Protein AF-A0A497FN56-F1 (afdb_monomer_lite)

pLDDT: mean 86.48, std 16.04, range [40.03, 98.31]

Foldseek 3Di:
DDDDDDDDDDPVVVVVLVVVCVVVVHDSVVVVVVVVLLVCLVPVDPPPPPLVVVVVVLVVLLVQLCVLLVVCLVPVDPVSLVSNVVSQVCCCVPVNQHLVVLSVLSVVLSVDPDPVVNVVSSVVNVVSSVVSNVVSVVSSSVVSSVVVPDPPD

Secondary structure (DSSP, 8-state):
-PPP------HHHHHHHHHHHHHHT--HHHHHHHHHHHHHHHHS---TTSSHHHHHHHHHHHHHHHHHHHHHHHS--HHHHHHHHHHHHHHHHHT----HHHHHHHHHHHH---HHHHHHHHHHHHHHHHHHHHHHHHHHHHHHHHTTSS---

Structure (mmCIF, N/CA/C/O backbone):
data_AF-A0A497FN56-F1
#
_entry.id   AF-A0A497FN56-F1
#
loop_
_atom_site.group_PDB
_atom_site.id
_atom_site.type_symbol
_atom_site.label_atom_id
_atom_site.label_alt_id
_atom_site.label_comp_id
_atom_site.label_asym_id
_atom_site.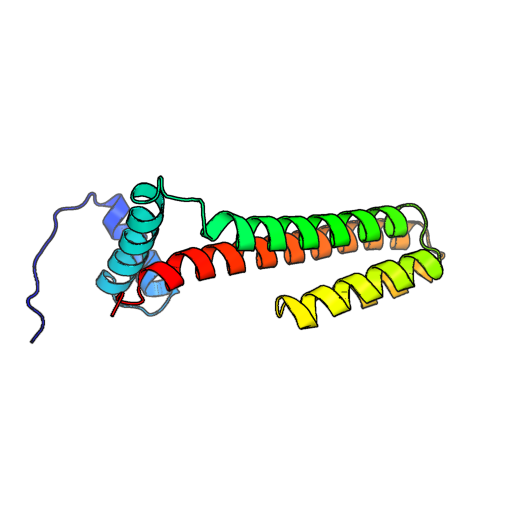label_entity_id
_atom_site.label_seq_id
_atom_site.pdbx_PDB_ins_code
_atom_site.Cartn_x
_atom_site.Cartn_y
_atom_site.Cartn_z
_atom_site.occupancy
_atom_site.B_iso_or_equiv
_atom_site.auth_seq_id
_atom_site.auth_comp_id
_atom_site.auth_asym_id
_atom_site.auth_atom_id
_atom_site.pdbx_PDB_model_num
ATOM 1 N N . MET A 1 1 ? -30.545 9.885 29.149 1.00 56.03 1 MET A N 1
ATOM 2 C CA . MET A 1 1 ? -29.450 10.858 29.370 1.00 56.03 1 MET A CA 1
ATOM 3 C C . MET A 1 1 ? -28.196 10.097 29.763 1.00 56.03 1 MET A C 1
ATOM 5 O O . MET A 1 1 ? -28.307 9.171 30.560 1.00 56.03 1 MET A O 1
ATOM 9 N N . ALA A 1 2 ? -27.038 10.440 29.197 1.00 73.44 2 ALA A N 1
ATOM 10 C CA . ALA A 1 2 ? -25.768 9.836 29.599 1.00 73.44 2 ALA A CA 1
ATOM 11 C C . ALA A 1 2 ? -25.419 10.254 31.039 1.00 73.44 2 ALA A C 1
ATOM 13 O O . ALA A 1 2 ? -25.576 11.421 31.400 1.00 73.44 2 ALA A O 1
ATOM 14 N N . ARG A 1 3 ? -24.981 9.298 31.868 1.00 88.44 3 ARG A N 1
ATOM 15 C CA . ARG A 1 3 ? -24.487 9.559 33.226 1.00 88.44 3 ARG A CA 1
ATOM 16 C C . ARG A 1 3 ? -22.976 9.759 33.158 1.00 88.44 3 ARG A C 1
ATOM 18 O O . ARG A 1 3 ? -22.264 8.860 32.727 1.00 88.44 3 ARG A O 1
ATOM 25 N N . TRP A 1 4 ? -22.511 10.934 33.566 1.00 88.06 4 TRP A N 1
ATOM 26 C CA . TRP A 1 4 ? -21.095 11.298 33.540 1.00 88.06 4 TRP A CA 1
ATOM 27 C C . TRP A 1 4 ? -20.427 10.973 34.875 1.00 88.06 4 TRP A C 1
ATOM 29 O O . TRP A 1 4 ? -21.050 11.081 35.929 1.00 88.06 4 TRP A O 1
ATOM 39 N N . THR A 1 5 ? -19.157 10.584 34.825 1.00 89.12 5 THR A N 1
ATOM 40 C CA . THR A 1 5 ? -18.333 10.282 36.001 1.00 89.12 5 THR A CA 1
ATOM 41 C C . THR A 1 5 ? -16.906 10.778 35.781 1.00 89.12 5 THR A C 1
ATOM 43 O O . THR A 1 5 ? -16.519 11.070 34.648 1.00 89.12 5 THR A O 1
ATOM 46 N N . THR A 1 6 ? -16.125 10.896 36.852 1.00 88.62 6 THR A N 1
ATOM 47 C CA . THR A 1 6 ? -14.720 11.307 36.792 1.00 88.62 6 THR A CA 1
ATOM 48 C C . THR A 1 6 ? -13.796 10.114 37.001 1.00 88.62 6 THR A C 1
ATOM 50 O O . THR A 1 6 ? -14.054 9.234 37.820 1.00 88.62 6 THR A O 1
ATOM 53 N N . ILE A 1 7 ? -12.690 10.098 36.259 1.00 88.00 7 ILE A N 1
ATOM 54 C CA . ILE A 1 7 ? -11.599 9.139 36.434 1.00 88.00 7 ILE A CA 1
ATOM 55 C C . ILE A 1 7 ? -10.340 9.891 36.856 1.00 88.00 7 ILE A C 1
ATOM 57 O O . ILE A 1 7 ? -10.071 10.993 36.371 1.00 88.00 7 ILE A O 1
ATOM 61 N N . LYS A 1 8 ? -9.563 9.310 37.772 1.00 93.44 8 LYS A N 1
ATOM 62 C CA . LYS A 1 8 ? -8.241 9.834 38.124 1.00 93.44 8 LYS A CA 1
ATOM 63 C C . LYS A 1 8 ? -7.213 9.213 37.191 1.00 93.44 8 LYS A C 1
ATOM 65 O O . LYS A 1 8 ? -7.091 7.994 37.138 1.00 93.44 8 LYS A O 1
ATOM 70 N N . VAL A 1 9 ? -6.485 10.060 36.475 1.00 92.88 9 VAL A N 1
ATOM 71 C CA . VAL A 1 9 ? -5.439 9.664 35.529 1.00 92.88 9 VAL A CA 1
ATOM 72 C C . VAL A 1 9 ? -4.173 10.486 35.776 1.00 92.88 9 VAL A C 1
ATOM 74 O O . VAL A 1 9 ? -4.289 11.616 36.265 1.00 92.88 9 VAL A O 1
ATOM 77 N N . PRO A 1 10 ? -2.981 9.958 35.444 1.00 96.88 10 PRO A N 1
ATOM 78 C CA . PRO A 1 10 ? -1.747 10.740 35.432 1.00 96.88 10 PRO A CA 1
ATOM 79 C C . PRO A 1 10 ? -1.863 11.983 34.538 1.00 96.88 10 PRO A C 1
ATOM 81 O O . PRO A 1 10 ? -2.631 11.997 33.568 1.00 96.88 10 PRO A O 1
ATOM 84 N N . VAL A 1 11 ? -1.102 13.030 34.866 1.00 95.38 11 VAL A N 1
ATOM 85 C CA . VAL A 1 11 ? -1.154 14.317 34.149 1.00 95.38 11 VAL A CA 1
ATOM 86 C C . VAL A 1 11 ? -0.725 14.134 32.695 1.00 95.38 11 VAL A C 1
ATOM 88 O O . VAL A 1 11 ? -1.370 14.657 31.792 1.00 95.38 11 VAL A O 1
ATOM 91 N N . GLU A 1 12 ? 0.277 13.294 32.469 1.00 95.56 12 GLU A N 1
ATOM 92 C CA . GLU A 1 12 ? 0.841 12.972 31.162 1.00 95.56 12 GLU A CA 1
ATOM 93 C C . GLU A 1 12 ? -0.219 12.337 30.249 1.00 95.56 12 GLU A C 1
ATOM 95 O O . GLU A 1 12 ? -0.371 12.709 29.085 1.00 95.56 12 GLU A O 1
ATOM 100 N N . LEU A 1 13 ? -1.022 11.414 30.797 1.00 92.88 13 LEU A N 1
ATOM 101 C CA . LEU A 1 13 ? -2.119 10.781 30.062 1.00 92.88 13 LEU A CA 1
ATOM 102 C C . LEU A 1 13 ? -3.212 11.801 29.722 1.00 92.88 13 LEU A C 1
ATOM 104 O O . LEU A 1 13 ? -3.721 11.81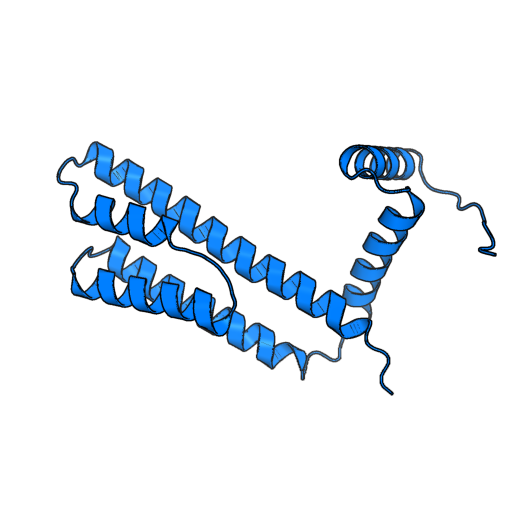4 28.601 1.00 92.88 13 LEU A O 1
ATOM 108 N N . ARG A 1 14 ? -3.558 12.685 30.663 1.00 94.69 14 ARG A N 1
ATOM 109 C CA . ARG A 1 14 ? -4.537 13.754 30.421 1.00 94.69 14 ARG A CA 1
ATOM 110 C C . ARG A 1 14 ? -4.085 14.685 29.294 1.00 94.69 14 ARG A C 1
ATOM 112 O O . ARG A 1 14 ? -4.903 15.045 28.448 1.00 94.69 14 ARG A O 1
ATOM 119 N N . GLU A 1 15 ? -2.817 15.084 29.281 1.00 96.19 15 GLU A N 1
ATOM 120 C CA . GLU A 1 15 ? -2.253 15.953 28.243 1.00 96.19 15 GLU A CA 1
ATOM 121 C C . GLU A 1 15 ? -2.241 15.273 26.874 1.00 96.19 15 GLU A C 1
ATOM 123 O O . GLU A 1 15 ? -2.664 15.876 25.887 1.00 96.19 15 GLU A O 1
ATOM 128 N N . MET A 1 16 ? -1.862 13.994 26.820 1.00 94.62 16 MET A N 1
ATOM 129 C CA . MET A 1 16 ? -1.907 13.202 25.591 1.00 94.62 16 MET A CA 1
ATOM 130 C C . MET A 1 16 ? -3.331 13.114 25.018 1.00 94.62 16 MET A C 1
ATOM 132 O O . MET A 1 16 ? -3.542 13.363 23.830 1.00 94.62 16 MET A O 1
ATOM 136 N N . VAL A 1 17 ? -4.328 12.814 25.858 1.00 95.44 17 VAL A N 1
ATOM 137 C CA . VAL A 1 17 ? -5.739 12.734 25.439 1.00 95.44 17 VAL A CA 1
ATOM 138 C C . VAL A 1 17 ? -6.252 14.096 24.974 1.00 95.44 17 VAL A C 1
ATOM 140 O O . VAL A 1 17 ? -6.969 14.177 23.975 1.00 95.44 17 VAL A O 1
ATOM 143 N N . LYS A 1 18 ? -5.866 15.178 25.660 1.00 95.38 18 LYS A N 1
ATOM 144 C CA . LYS A 1 18 ? -6.207 16.545 25.254 1.00 95.38 18 LYS A CA 1
ATOM 145 C C . LYS A 1 18 ? -5.635 16.872 23.873 1.00 95.38 18 LYS A C 1
ATOM 147 O O . LYS A 1 18 ? -6.385 17.330 23.017 1.00 95.38 18 LYS A O 1
ATOM 152 N N . HIS A 1 19 ? -4.360 16.571 23.638 1.00 96.06 19 HIS A N 1
ATOM 153 C CA . HIS A 1 19 ? -3.715 16.791 22.344 1.00 96.06 19 HIS A CA 1
ATOM 154 C C . HIS A 1 19 ? -4.425 16.037 21.207 1.00 96.06 19 HIS A C 1
ATOM 156 O O . HIS A 1 19 ? -4.698 16.606 20.150 1.00 96.06 19 HIS A O 1
ATOM 162 N N . LEU A 1 20 ? -4.774 14.764 21.427 1.00 94.38 20 LEU A N 1
ATOM 163 C CA . LEU A 1 20 ? -5.508 13.956 20.446 1.00 94.38 20 LEU A CA 1
ATOM 164 C C . LEU A 1 20 ? -6.918 14.499 20.182 1.00 94.38 20 LEU A C 1
ATOM 166 O O . LEU A 1 20 ? -7.344 14.571 19.032 1.00 94.38 20 LEU A O 1
ATOM 170 N N . SER A 1 21 ? -7.619 14.921 21.233 1.00 95.62 21 SER A N 1
ATOM 171 C CA . SER A 1 21 ? -8.943 15.540 21.140 1.00 95.62 21 SER A CA 1
ATOM 172 C C . SER A 1 21 ? -8.916 16.816 20.289 1.00 95.62 21 SER A C 1
ATOM 174 O O . SER A 1 21 ? -9.734 16.949 19.380 1.00 95.62 21 SER A O 1
ATOM 176 N N . GLU A 1 22 ? -7.938 17.701 20.510 1.00 94.88 22 GLU A N 1
ATOM 177 C CA . GLU A 1 22 ? -7.752 18.936 19.731 1.00 94.88 22 GLU A CA 1
ATOM 178 C C . GLU A 1 22 ? -7.416 18.642 18.266 1.00 94.88 22 GLU A C 1
ATOM 180 O O . GLU A 1 22 ? -8.009 19.225 17.360 1.00 94.88 22 GLU A O 1
ATOM 185 N N . LYS A 1 23 ? -6.507 17.693 18.023 1.00 94.44 23 LYS A N 1
ATOM 186 C CA . LYS A 1 23 ? -6.085 17.311 16.671 1.00 94.44 23 LYS A CA 1
ATOM 187 C C . LYS A 1 23 ? -7.208 16.667 15.854 1.00 94.44 23 LYS A C 1
ATOM 189 O O . LYS A 1 23 ? -7.265 16.864 14.644 1.00 94.44 23 LYS A O 1
ATOM 194 N N . MET A 1 24 ? -8.064 15.866 16.491 1.00 89.44 24 MET A N 1
ATOM 195 C CA . MET A 1 24 ? -9.120 15.101 15.814 1.00 89.44 24 MET A CA 1
ATOM 196 C C . MET A 1 24 ? -10.491 15.788 15.843 1.00 89.44 24 MET A C 1
ATOM 198 O O . MET A 1 24 ? -11.421 15.288 15.216 1.00 89.44 24 MET A O 1
ATOM 202 N N . GLY A 1 25 ? -10.642 16.895 16.579 1.00 92.75 25 GLY A N 1
ATOM 203 C CA . GLY A 1 25 ? -11.923 17.589 16.740 1.00 92.75 25 GLY A CA 1
ATOM 204 C C . GLY A 1 25 ? -12.991 16.757 17.462 1.00 92.75 25 GLY A C 1
ATOM 205 O O . GLY A 1 25 ? -14.183 17.006 17.292 1.00 92.75 25 GLY A O 1
ATOM 206 N N . LYS A 1 26 ? -12.584 15.750 18.247 1.00 93.25 26 LYS A N 1
ATOM 207 C CA . LYS A 1 26 ? -13.482 14.831 18.965 1.00 93.25 26 LYS A CA 1
ATOM 208 C C . LYS A 1 26 ? -13.431 15.086 20.472 1.00 93.25 26 LYS A C 1
ATOM 210 O O . LYS A 1 26 ? -12.356 15.393 20.988 1.00 93.25 26 LYS A O 1
ATOM 215 N N . PRO A 1 27 ? -14.533 14.898 21.217 1.00 93.19 27 PRO A N 1
ATOM 216 C CA . PRO A 1 27 ? -14.510 14.935 22.677 1.00 93.19 27 PRO A CA 1
ATOM 217 C C . PRO A 1 27 ? -13.550 13.895 23.278 1.00 93.19 27 PRO A C 1
ATOM 219 O O . PRO A 1 27 ? -13.450 12.771 22.789 1.00 93.19 27 PRO A O 1
ATOM 222 N N . GLN A 1 28 ? -12.898 14.236 24.393 1.00 93.06 28 GLN A N 1
ATOM 223 C CA . GLN A 1 28 ? -11.904 13.370 25.050 1.00 93.06 28 GLN A CA 1
ATOM 224 C C . GLN A 1 28 ? -12.441 11.982 25.428 1.00 93.06 28 GLN A C 1
ATOM 226 O O . GLN A 1 28 ? -11.723 10.994 25.297 1.00 93.06 28 GLN A O 1
ATOM 231 N N . TRP A 1 29 ? -13.701 11.888 25.871 1.00 91.56 29 TRP A N 1
ATOM 232 C CA . TRP A 1 29 ? -14.309 10.601 26.217 1.00 91.56 29 TRP A CA 1
ATOM 233 C C . TRP A 1 29 ? -14.391 9.672 25.003 1.00 91.56 29 TRP A C 1
ATOM 235 O O . TRP A 1 29 ? -14.149 8.483 25.148 1.00 91.56 29 TRP A O 1
ATOM 245 N N . GLN A 1 30 ? -14.656 10.213 23.809 1.00 91.19 30 GLN A N 1
ATOM 246 C CA . GLN A 1 30 ? -14.757 9.426 22.585 1.00 91.19 30 GLN A CA 1
ATOM 247 C C . GLN A 1 30 ? -13.384 8.884 22.173 1.00 91.19 30 GLN A C 1
ATOM 249 O O . GLN A 1 30 ? -13.277 7.716 21.817 1.00 91.19 30 GLN A O 1
ATOM 254 N N . ILE A 1 31 ? -12.326 9.695 22.303 1.00 93.56 31 ILE A N 1
ATOM 255 C CA . ILE A 1 31 ? -10.937 9.251 22.090 1.00 93.56 31 ILE A CA 1
ATOM 256 C C . ILE A 1 31 ? -10.583 8.098 23.038 1.00 93.56 31 ILE A C 1
ATOM 258 O O . ILE A 1 31 ? -10.012 7.097 22.614 1.00 93.56 31 ILE A O 1
ATOM 262 N N . LEU A 1 32 ? -10.933 8.232 24.321 1.00 92.19 32 LEU A N 1
ATOM 263 C CA . LEU A 1 32 ? -10.686 7.196 25.324 1.00 92.19 32 LEU A CA 1
ATOM 264 C C . LEU A 1 32 ? -11.478 5.921 25.036 1.00 92.19 32 LEU A C 1
ATOM 266 O O . LEU A 1 32 ? -10.918 4.836 25.139 1.00 92.19 32 LEU A O 1
ATOM 270 N N . THR A 1 33 ? -12.751 6.041 24.655 1.00 90.62 33 THR A N 1
ATOM 271 C CA . THR A 1 33 ? -13.575 4.895 24.264 1.00 90.62 33 THR A CA 1
ATOM 272 C C . THR A 1 33 ? -12.969 4.177 23.063 1.00 90.62 33 THR A C 1
ATOM 274 O O . THR A 1 33 ? -12.726 2.984 23.161 1.00 90.62 33 THR A O 1
ATOM 277 N N . GLU A 1 34 ? -12.633 4.890 21.982 1.00 86.06 34 GLU A N 1
ATOM 278 C CA . GLU A 1 34 ? -11.999 4.303 20.789 1.00 86.06 34 GLU A CA 1
ATOM 279 C C . GLU A 1 34 ? -10.687 3.574 21.144 1.00 86.06 34 GLU A C 1
ATOM 281 O O . GLU A 1 34 ? -10.455 2.449 20.701 1.00 86.06 34 GLU A O 1
ATOM 286 N N . ALA A 1 35 ? -9.851 4.175 21.998 1.00 88.25 35 ALA A N 1
ATOM 287 C CA . ALA A 1 35 ? -8.589 3.580 22.436 1.00 88.25 35 ALA A CA 1
ATOM 288 C C . ALA A 1 35 ? -8.778 2.329 23.313 1.00 88.25 35 ALA A C 1
ATOM 290 O O . ALA A 1 35 ? -8.050 1.348 23.152 1.00 88.25 35 ALA A O 1
ATOM 291 N N . ILE A 1 36 ? -9.742 2.351 24.239 1.00 88.12 36 ILE A N 1
ATOM 292 C CA . ILE A 1 36 ? -10.035 1.213 25.119 1.00 88.12 36 ILE A CA 1
ATOM 293 C C . ILE A 1 36 ? -10.666 0.077 24.319 1.00 88.12 36 ILE A C 1
ATOM 295 O O . ILE A 1 36 ? -10.210 -1.050 24.459 1.00 88.12 36 ILE A O 1
ATOM 299 N N . THR A 1 37 ? -11.632 0.358 23.440 1.00 81.00 37 THR A N 1
ATOM 300 C CA . THR A 1 37 ? -12.230 -0.646 22.546 1.00 81.00 37 THR A CA 1
ATOM 301 C C . THR A 1 37 ? -11.153 -1.346 21.721 1.00 81.00 37 THR A C 1
ATOM 303 O O . THR A 1 37 ? -11.115 -2.572 21.659 1.00 81.00 37 THR A O 1
ATOM 306 N N . PHE A 1 38 ? -10.214 -0.578 21.159 1.00 78.38 38 PHE A N 1
ATOM 307 C CA . PHE A 1 38 ? -9.076 -1.135 20.433 1.00 78.38 38 PHE A CA 1
ATOM 308 C C . PHE A 1 38 ? -8.207 -2.054 21.312 1.00 78.38 38 PHE A C 1
ATOM 310 O O . PHE A 1 38 ? -7.836 -3.153 20.899 1.00 78.38 38 PHE A O 1
ATOM 317 N N . TYR A 1 39 ? -7.887 -1.623 22.535 1.00 78.56 39 TYR A N 1
ATOM 318 C CA . TYR A 1 39 ? -7.073 -2.402 23.470 1.00 78.56 39 TYR A CA 1
ATOM 319 C C . TYR A 1 39 ? -7.784 -3.669 23.973 1.00 78.56 39 TYR A C 1
ATOM 321 O O . TYR A 1 39 ? -7.164 -4.727 24.085 1.00 78.56 39 TYR A O 1
ATOM 329 N N . GLU A 1 40 ? -9.085 -3.590 24.252 1.00 72.25 40 GLU A N 1
ATOM 330 C CA . GLU A 1 40 ? -9.893 -4.734 24.672 1.00 72.25 40 GLU A CA 1
ATOM 331 C C . GLU A 1 40 ? -10.012 -5.780 23.565 1.00 72.25 40 GLU A C 1
ATOM 333 O O . GLU A 1 40 ? -9.839 -6.967 23.855 1.00 72.25 40 GLU A O 1
ATOM 338 N N . GLY A 1 41 ? -10.222 -5.359 22.313 1.00 64.56 41 GLY A N 1
ATOM 339 C CA . GLY A 1 41 ? -10.215 -6.266 21.162 1.00 64.56 41 GLY A CA 1
ATOM 340 C C . GLY A 1 41 ? -8.863 -6.957 20.972 1.00 64.56 41 GLY A C 1
ATOM 341 O O . GLY A 1 41 ? -8.786 -8.151 20.677 1.00 64.56 41 GLY A O 1
ATOM 342 N N . PHE A 1 42 ? -7.767 -6.252 21.268 1.00 61.66 42 PHE A N 1
ATOM 343 C CA . PHE A 1 42 ? -6.428 -6.837 21.240 1.00 61.66 42 PHE A CA 1
ATOM 344 C C . PHE A 1 42 ? -6.206 -7.901 22.336 1.00 61.66 42 PHE A C 1
ATOM 346 O O . PHE A 1 42 ? -5.564 -8.918 22.077 1.00 61.66 42 PHE A O 1
ATOM 353 N N . ILE A 1 43 ? -6.735 -7.706 23.553 1.00 64.50 43 ILE A N 1
ATOM 354 C CA . ILE A 1 43 ? -6.530 -8.630 24.688 1.00 64.50 43 ILE A CA 1
ATOM 355 C C . ILE A 1 43 ? -7.513 -9.808 24.705 1.00 64.50 43 ILE A C 1
ATOM 357 O O . ILE A 1 43 ? -7.136 -10.914 25.101 1.00 64.50 43 ILE A O 1
ATOM 361 N N . ARG A 1 44 ? -8.780 -9.613 24.318 1.00 56.53 44 ARG A N 1
ATOM 362 C CA . ARG A 1 44 ? -9.845 -10.615 24.525 1.00 56.53 44 ARG A CA 1
ATOM 363 C C . ARG A 1 44 ? -9.821 -11.814 23.571 1.00 56.53 44 ARG A C 1
ATOM 365 O O . ARG A 1 44 ? -10.595 -12.748 23.788 1.00 56.53 44 ARG A O 1
ATOM 372 N N . SER A 1 45 ? -8.930 -11.865 22.580 1.00 50.50 45 SER A N 1
ATOM 373 C CA . SER A 1 45 ? -9.020 -12.853 21.494 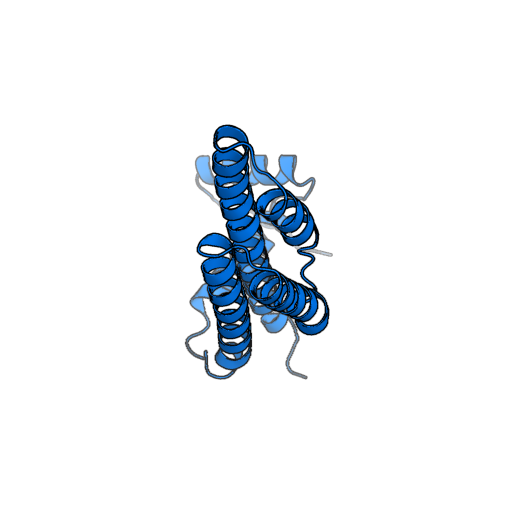1.00 50.50 45 SER A CA 1
ATOM 374 C C . SER A 1 45 ? -7.883 -13.899 21.432 1.00 50.50 45 SER A C 1
ATOM 376 O O . SER A 1 45 ? -7.027 -13.835 20.555 1.00 50.50 45 SER A O 1
ATOM 378 N N . PRO A 1 46 ? -7.946 -14.993 22.229 1.00 45.59 46 PRO A N 1
ATOM 379 C CA . PRO A 1 46 ? -7.303 -16.277 21.903 1.00 45.59 46 PRO A CA 1
ATOM 380 C C . PRO A 1 46 ? -8.048 -17.087 20.815 1.00 45.59 46 PRO A C 1
ATOM 382 O O . PRO A 1 46 ? -7.621 -18.182 20.457 1.00 45.59 46 PRO A O 1
ATOM 385 N N . ARG A 1 47 ? -9.188 -16.600 20.293 1.00 46.81 47 ARG A N 1
ATOM 386 C CA . ARG A 1 47 ? -10.078 -17.324 19.353 1.00 46.81 47 ARG A CA 1
ATOM 387 C C . ARG A 1 47 ? -9.799 -17.022 17.868 1.00 46.81 47 ARG A C 1
ATOM 389 O O . ARG A 1 47 ? -10.706 -17.026 17.039 1.00 46.81 47 ARG A O 1
ATOM 396 N N . VAL A 1 48 ? -8.532 -16.809 17.516 1.00 50.28 48 VAL A N 1
ATOM 397 C CA . VAL A 1 48 ? -8.029 -16.581 16.144 1.00 50.28 48 VAL A CA 1
ATOM 398 C C . VAL A 1 48 ? -8.031 -17.897 15.342 1.00 50.28 48 VAL A C 1
ATOM 400 O O . VAL A 1 48 ? -6.991 -18.455 15.006 1.00 50.28 48 VAL A O 1
ATOM 403 N N . ARG A 1 49 ? -9.211 -18.459 15.066 1.00 43.09 49 ARG A N 1
ATOM 404 C CA . ARG A 1 49 ? -9.373 -19.503 14.030 1.00 43.09 49 ARG A CA 1
ATOM 405 C C . ARG A 1 49 ? -10.239 -19.063 12.852 1.00 43.09 49 ARG A C 1
ATOM 407 O O . ARG A 1 49 ? -10.168 -19.688 11.802 1.00 43.09 49 ARG A O 1
ATOM 414 N N . THR A 1 50 ? -11.007 -17.984 12.998 1.00 46.25 50 THR A N 1
ATOM 415 C CA . THR A 1 50 ? -11.897 -17.468 11.941 1.00 46.25 50 THR A CA 1
ATOM 416 C C . THR A 1 50 ? -11.365 -16.177 11.305 1.00 46.25 50 THR A C 1
ATOM 418 O O . THR A 1 50 ? -11.567 -15.953 10.115 1.00 46.25 50 THR A O 1
ATOM 421 N N . SER A 1 51 ? -10.613 -15.355 12.050 1.00 50.38 51 SER A N 1
ATOM 422 C CA . SER A 1 51 ? -9.887 -14.181 11.527 1.00 50.38 51 SER A CA 1
ATOM 423 C C . SER A 1 51 ? -8.608 -14.545 10.765 1.00 50.38 51 SER A C 1
ATOM 425 O O . SER A 1 51 ? -8.128 -13.739 9.966 1.00 50.38 51 SER A O 1
ATOM 427 N N . THR A 1 52 ? -8.108 -15.775 10.929 1.00 53.03 52 THR A N 1
ATOM 428 C CA . THR A 1 52 ? -6.992 -16.327 10.151 1.00 53.03 52 THR A CA 1
ATOM 429 C C . THR A 1 52 ? -7.287 -16.275 8.657 1.00 53.03 52 THR A C 1
ATOM 431 O O . THR A 1 52 ? -6.437 -15.833 7.908 1.00 53.03 52 THR A O 1
ATOM 434 N N . SER A 1 53 ? -8.520 -16.549 8.210 1.00 62.47 53 SER A N 1
ATOM 435 C CA . SER A 1 53 ? -8.837 -16.527 6.772 1.00 62.47 53 SER A CA 1
ATOM 436 C C . SER A 1 53 ? -8.666 -15.150 6.115 1.00 62.47 53 SER A C 1
ATOM 438 O O . SER A 1 53 ? -8.266 -15.088 4.952 1.00 62.47 53 SER A O 1
ATOM 440 N N . ASN A 1 54 ? -8.973 -14.052 6.814 1.00 74.69 54 ASN A N 1
ATOM 441 C CA . ASN A 1 54 ? -8.803 -12.705 6.256 1.00 74.69 54 ASN A CA 1
ATOM 442 C C . ASN A 1 54 ? -7.337 -12.272 6.325 1.00 74.69 54 ASN A C 1
ATOM 444 O O . ASN A 1 54 ? -6.827 -11.706 5.359 1.00 74.69 54 ASN A O 1
ATOM 448 N N . LEU A 1 55 ? -6.646 -12.598 7.422 1.00 80.56 55 LEU A N 1
ATOM 449 C CA . LEU A 1 55 ? -5.211 -12.364 7.556 1.00 80.56 55 LEU A CA 1
ATOM 450 C C . LEU A 1 55 ? -4.412 -13.142 6.502 1.00 80.56 55 LEU A C 1
ATOM 452 O O . LEU A 1 55 ? -3.560 -12.559 5.842 1.00 80.56 55 LEU A O 1
ATOM 456 N N . ASP A 1 56 ? -4.737 -14.414 6.287 1.00 81.94 56 ASP A N 1
ATOM 457 C CA . ASP A 1 56 ? -4.126 -15.278 5.277 1.00 81.94 56 ASP A CA 1
ATOM 458 C C . ASP A 1 56 ? -4.407 -14.747 3.870 1.00 81.94 56 ASP A C 1
ATOM 460 O O . ASP A 1 56 ? -3.502 -14.675 3.037 1.00 81.94 56 ASP A O 1
ATOM 464 N N . LYS A 1 57 ? -5.644 -14.292 3.608 1.00 86.50 57 LYS A N 1
ATOM 465 C CA . LYS A 1 57 ? -5.998 -13.619 2.352 1.00 86.50 57 LYS A CA 1
ATOM 466 C C . LYS A 1 57 ? -5.121 -12.383 2.146 1.00 86.50 57 LYS A C 1
ATOM 468 O O . LYS A 1 57 ? -4.540 -12.232 1.076 1.00 86.50 57 LYS A O 1
ATOM 473 N N . LEU A 1 58 ? -4.999 -11.507 3.141 1.00 90.12 58 LEU A N 1
ATOM 474 C CA . LEU A 1 58 ? -4.172 -10.305 3.033 1.00 90.12 58 LEU A CA 1
ATOM 475 C C . LEU A 1 58 ? -2.698 -10.645 2.830 1.00 90.12 58 LEU A C 1
ATOM 477 O O . LEU A 1 58 ? -2.071 -10.096 1.926 1.00 90.12 58 LEU A O 1
ATOM 481 N N . ALA A 1 59 ? -2.164 -11.562 3.637 1.00 91.06 59 ALA A N 1
ATOM 482 C CA . ALA A 1 59 ? -0.795 -12.039 3.527 1.00 91.06 59 ALA A CA 1
ATOM 483 C C . ALA A 1 59 ? -0.524 -12.547 2.107 1.00 91.06 59 ALA A C 1
ATOM 485 O O . ALA A 1 59 ? 0.462 -12.149 1.496 1.00 91.06 59 ALA A O 1
ATOM 486 N N . TRP A 1 60 ? -1.452 -13.314 1.527 1.00 93.38 60 TRP A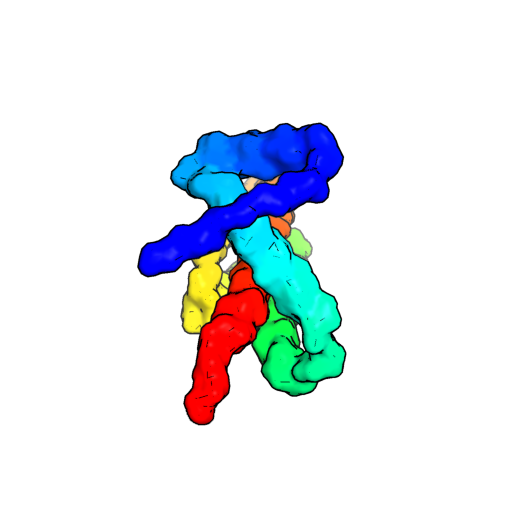 N 1
ATOM 487 C CA . TRP A 1 60 ? -1.364 -13.787 0.148 1.00 93.38 60 TRP A CA 1
ATOM 488 C C . TRP A 1 60 ? -1.289 -12.654 -0.881 1.00 93.38 60 TRP A C 1
ATOM 490 O O . TRP A 1 60 ? -0.452 -12.703 -1.785 1.00 93.38 60 TRP A O 1
ATOM 500 N N . TYR A 1 61 ? -2.119 -11.616 -0.755 1.00 94.56 61 TYR A N 1
ATOM 501 C CA . TYR A 1 61 ? -2.073 -10.473 -1.672 1.00 94.56 61 TYR A CA 1
ATOM 502 C C . TYR A 1 61 ? -0.812 -9.620 -1.490 1.00 94.56 61 TYR A C 1
ATOM 504 O O . TYR A 1 61 ? -0.228 -9.195 -2.489 1.00 94.56 61 TYR A O 1
ATOM 512 N N . ILE A 1 62 ? -0.335 -9.436 -0.253 1.00 96.19 62 ILE A N 1
ATOM 513 C CA . ILE A 1 62 ? 0.951 -8.781 0.022 1.00 96.19 62 ILE A CA 1
ATOM 514 C C . ILE A 1 62 ? 2.087 -9.577 -0.624 1.00 96.19 62 ILE A C 1
ATOM 516 O O . ILE A 1 62 ? 2.902 -8.994 -1.335 1.00 96.19 62 ILE A O 1
ATOM 520 N N . THR A 1 63 ? 2.129 -10.900 -0.438 1.00 97.31 63 THR A N 1
ATOM 521 C CA . THR A 1 63 ? 3.148 -11.772 -1.038 1.00 97.31 63 THR A CA 1
ATOM 522 C C . THR A 1 63 ? 3.116 -11.690 -2.560 1.00 97.31 63 THR A C 1
ATOM 524 O O . THR A 1 63 ? 4.139 -11.415 -3.177 1.00 97.31 63 THR A O 1
ATOM 527 N N . LYS A 1 64 ? 1.942 -11.847 -3.176 1.00 96.69 64 LYS A N 1
ATOM 528 C CA . LYS A 1 64 ? 1.752 -11.733 -4.628 1.00 96.69 64 LYS A CA 1
ATOM 529 C C . LYS A 1 64 ? 2.266 -10.409 -5.195 1.00 96.69 64 LYS A C 1
ATOM 531 O O . LYS A 1 64 ? 2.956 -10.404 -6.222 1.00 96.69 64 LYS A O 1
ATOM 536 N N . LEU A 1 65 ? 1.915 -9.300 -4.541 1.00 97.75 65 LEU A N 1
ATOM 537 C CA . LEU A 1 65 ? 2.382 -7.973 -4.923 1.00 97.75 65 LEU A CA 1
ATOM 538 C C . LEU A 1 65 ? 3.901 -7.876 -4.759 1.00 97.75 65 LEU A C 1
ATOM 540 O O . LEU A 1 65 ? 4.578 -7.466 -5.694 1.00 97.75 65 LEU A O 1
ATOM 544 N N . ALA A 1 66 ? 4.439 -8.294 -3.610 1.00 98.00 66 ALA A N 1
ATOM 545 C CA . ALA A 1 66 ? 5.865 -8.239 -3.296 1.00 98.00 66 ALA A CA 1
ATOM 546 C C . ALA A 1 66 ? 6.714 -9.038 -4.292 1.00 98.00 66 ALA A C 1
ATOM 548 O O . ALA A 1 66 ? 7.739 -8.542 -4.754 1.00 98.00 66 ALA A O 1
ATOM 549 N N . THR A 1 67 ? 6.278 -10.244 -4.661 1.00 97.81 67 THR A N 1
ATOM 550 C CA . THR A 1 67 ? 6.974 -11.090 -5.636 1.00 97.81 67 THR A CA 1
ATOM 551 C C . THR A 1 67 ? 6.987 -10.444 -7.020 1.00 97.81 67 THR A C 1
ATOM 553 O O . THR A 1 67 ? 8.045 -10.364 -7.640 1.00 97.81 67 THR A O 1
ATOM 556 N N . SER A 1 68 ? 5.848 -9.917 -7.484 1.00 97.81 68 SER A N 1
ATOM 557 C CA . SER A 1 68 ? 5.759 -9.268 -8.805 1.00 97.81 68 SER A CA 1
ATOM 558 C C . SER A 1 68 ? 6.538 -7.945 -8.836 1.00 97.81 68 SER A C 1
ATOM 560 O O . SER A 1 68 ? 7.265 -7.667 -9.785 1.00 97.81 68 SER A O 1
ATOM 562 N N . PHE A 1 69 ? 6.460 -7.160 -7.757 1.00 98.31 69 PHE A N 1
ATOM 563 C CA . PHE A 1 69 ? 7.238 -5.936 -7.567 1.00 98.31 69 PHE A CA 1
ATOM 564 C C . PHE A 1 69 ? 8.745 -6.209 -7.546 1.00 98.31 69 PHE A C 1
ATOM 566 O O . PHE A 1 69 ? 9.508 -5.501 -8.197 1.00 98.31 69 PHE A O 1
ATOM 573 N N . GLY A 1 70 ? 9.181 -7.236 -6.812 1.00 97.88 70 GLY A N 1
ATOM 574 C CA . GLY A 1 70 ? 10.582 -7.643 -6.737 1.00 97.88 70 GLY A CA 1
ATOM 575 C C . GLY A 1 70 ? 11.125 -8.077 -8.097 1.00 97.88 70 GLY A C 1
ATOM 576 O O . GLY A 1 70 ? 12.174 -7.584 -8.505 1.00 97.88 70 GLY A O 1
ATOM 577 N N . ALA A 1 71 ? 10.378 -8.922 -8.816 1.00 97.75 71 ALA A N 1
ATOM 578 C CA . ALA A 1 71 ? 10.734 -9.374 -10.159 1.00 97.75 71 ALA A CA 1
ATOM 579 C C . ALA A 1 71 ? 10.851 -8.205 -11.150 1.00 97.75 71 ALA A C 1
ATOM 581 O O . ALA A 1 71 ? 11.864 -8.087 -11.835 1.00 97.75 71 ALA A O 1
ATOM 582 N N . PHE A 1 72 ? 9.872 -7.293 -11.165 1.00 98.19 72 PHE A N 1
ATOM 583 C CA . PHE A 1 72 ? 9.911 -6.097 -12.010 1.00 98.19 72 PHE A CA 1
ATOM 584 C C . PHE A 1 72 ? 11.059 -5.149 -11.645 1.00 98.19 72 PHE A C 1
ATOM 586 O O . PHE A 1 72 ? 11.745 -4.627 -12.520 1.00 98.19 72 PHE A O 1
ATOM 593 N N . LYS A 1 73 ? 11.305 -4.933 -10.349 1.00 95.88 73 LYS A N 1
ATOM 594 C CA . LYS A 1 73 ? 12.397 -4.069 -9.891 1.00 95.88 73 LYS A CA 1
ATOM 595 C C . LYS A 1 73 ? 13.760 -4.622 -10.310 1.00 95.88 73 LYS A C 1
ATOM 597 O O . LYS A 1 73 ? 14.662 -3.842 -10.604 1.00 95.88 73 LYS A O 1
ATOM 602 N N . GLU A 1 74 ? 13.933 -5.939 -10.293 1.00 96.06 74 GLU A N 1
ATOM 603 C CA . GLU A 1 74 ? 15.180 -6.574 -10.716 1.00 96.06 74 GLU A CA 1
ATOM 604 C C . GLU A 1 74 ? 15.331 -6.588 -12.239 1.00 96.06 74 GLU A C 1
ATOM 606 O O . GLU A 1 74 ? 16.384 -6.227 -12.757 1.00 96.06 74 GLU A O 1
ATOM 611 N N . ASN A 1 75 ? 14.257 -6.923 -12.953 1.00 96.31 75 ASN A N 1
ATOM 612 C CA . ASN A 1 75 ? 14.218 -6.963 -14.407 1.00 96.31 75 ASN A CA 1
ATOM 613 C C . ASN A 1 75 ? 12.946 -6.262 -14.929 1.00 96.31 75 ASN A C 1
ATOM 615 O O . ASN A 1 75 ? 11.887 -6.897 -14.977 1.00 96.31 75 ASN A O 1
ATOM 619 N N . PRO A 1 76 ? 13.015 -4.976 -15.324 1.00 95.50 76 PRO A N 1
ATOM 620 C CA . PRO A 1 76 ? 11.845 -4.205 -15.744 1.00 95.50 76 PRO A CA 1
ATOM 621 C C . PRO A 1 76 ? 11.454 -4.495 -17.200 1.00 95.50 76 PRO A C 1
ATOM 623 O O . PRO A 1 76 ? 11.459 -3.606 -18.048 1.00 95.50 76 PRO A O 1
ATOM 626 N N . SER A 1 77 ? 11.140 -5.757 -17.491 1.00 96.69 77 SER A N 1
ATOM 627 C CA . SER A 1 77 ? 10.587 -6.190 -18.774 1.00 96.69 77 SER A CA 1
ATOM 628 C C . SER A 1 77 ? 9.089 -5.890 -18.868 1.00 96.69 77 SER A C 1
ATOM 630 O O . SER A 1 77 ? 8.406 -5.752 -17.848 1.00 96.69 77 SER A O 1
ATOM 632 N N . ASP A 1 78 ? 8.563 -5.854 -20.095 1.00 96.56 78 ASP A N 1
ATOM 633 C CA . ASP A 1 78 ? 7.126 -5.684 -20.345 1.00 96.56 78 ASP A CA 1
ATOM 634 C C . ASP A 1 78 ? 6.301 -6.796 -19.682 1.00 96.56 78 ASP A C 1
ATOM 636 O O . ASP A 1 78 ? 5.264 -6.534 -19.079 1.00 96.56 78 ASP A O 1
ATOM 640 N N . GLU A 1 79 ? 6.804 -8.033 -19.699 1.00 97.38 79 GLU A N 1
ATOM 641 C CA . GLU A 1 79 ? 6.155 -9.163 -19.032 1.00 97.38 79 GLU A CA 1
ATOM 642 C C . GLU A 1 79 ? 6.040 -8.944 -17.512 1.00 97.38 79 GLU A C 1
ATOM 644 O O . GLU A 1 79 ? 4.962 -9.090 -16.930 1.00 97.38 79 GLU A O 1
ATOM 649 N N . ASN A 1 80 ? 7.132 -8.533 -16.857 1.00 97.94 80 ASN A N 1
ATOM 650 C CA . ASN A 1 80 ? 7.120 -8.275 -15.417 1.00 97.94 80 ASN A CA 1
ATOM 651 C C . ASN A 1 80 ? 6.253 -7.065 -15.051 1.00 97.94 80 ASN A C 1
ATOM 653 O O . ASN A 1 80 ? 5.641 -7.049 -13.978 1.00 97.94 80 ASN A O 1
ATOM 657 N N . PHE A 1 81 ? 6.178 -6.067 -15.933 1.00 98.12 81 PHE A N 1
ATOM 658 C CA . PHE A 1 81 ? 5.285 -4.930 -15.763 1.00 98.12 81 PHE A CA 1
ATOM 659 C C . PHE A 1 81 ? 3.811 -5.352 -15.826 1.00 98.12 81 PHE A C 1
ATOM 661 O O . PHE A 1 81 ? 3.036 -4.982 -14.944 1.00 98.12 81 PHE A O 1
ATOM 668 N N . GLU A 1 82 ? 3.428 -6.195 -16.788 1.00 98.06 82 GLU A N 1
ATOM 669 C CA . GLU A 1 82 ? 2.059 -6.718 -16.887 1.00 98.06 82 GLU A CA 1
ATOM 670 C C . GLU A 1 82 ? 1.684 -7.599 -15.683 1.00 98.06 82 GLU A C 1
ATOM 672 O O . GLU A 1 82 ? 0.568 -7.500 -15.164 1.00 98.06 82 GLU A O 1
ATOM 677 N N . TYR A 1 83 ? 2.615 -8.398 -15.144 1.00 97.81 83 TYR A N 1
ATOM 678 C CA . TYR A 1 83 ? 2.364 -9.109 -13.885 1.00 97.81 83 TYR A CA 1
ATOM 679 C C . TYR A 1 83 ? 2.126 -8.151 -12.717 1.00 97.81 83 TYR A C 1
ATOM 681 O O . TYR A 1 83 ? 1.193 -8.367 -11.937 1.00 97.81 83 TYR A O 1
ATOM 689 N N . LEU A 1 84 ? 2.935 -7.095 -12.587 1.00 98.00 84 LEU A N 1
ATOM 690 C CA . LEU A 1 84 ? 2.756 -6.081 -11.548 1.00 98.00 84 LEU A CA 1
ATOM 691 C C . LEU A 1 84 ? 1.404 -5.366 -11.690 1.00 98.00 84 LEU A C 1
ATOM 693 O O . LEU A 1 84 ? 0.680 -5.233 -10.703 1.00 98.00 84 LEU A O 1
ATOM 697 N N . LYS A 1 85 ? 1.036 -4.977 -12.912 1.00 98.00 85 LYS A N 1
ATOM 698 C CA . LYS A 1 85 ? -0.254 -4.362 -13.242 1.00 98.00 85 LYS A CA 1
ATOM 699 C C . LYS A 1 85 ? -1.430 -5.246 -12.848 1.00 98.00 85 LYS A C 1
ATOM 701 O O . LYS A 1 85 ? -2.296 -4.802 -12.098 1.00 98.00 85 LYS A O 1
ATOM 706 N N . LYS A 1 86 ? -1.397 -6.527 -13.220 1.00 97.88 86 LYS A N 1
ATOM 707 C CA . LYS A 1 86 ? -2.415 -7.505 -12.818 1.00 97.88 86 LYS A CA 1
ATOM 708 C C . LYS A 1 86 ? -2.548 -7.624 -11.297 1.00 97.88 86 LYS A C 1
ATOM 710 O O . LYS A 1 86 ? -3.647 -7.804 -10.779 1.00 97.88 86 LYS A O 1
ATOM 715 N N . ARG A 1 87 ? -1.440 -7.544 -10.549 1.00 97.44 87 ARG A N 1
ATOM 716 C CA . ARG A 1 87 ? -1.492 -7.558 -9.076 1.00 97.44 87 ARG A CA 1
ATOM 717 C C . ARG A 1 87 ? -2.117 -6.293 -8.505 1.00 97.44 87 ARG A C 1
ATOM 719 O O . ARG A 1 87 ? -2.866 -6.398 -7.543 1.00 97.44 87 ARG A O 1
ATOM 726 N N . VAL A 1 88 ? -1.833 -5.129 -9.083 1.00 97.31 88 VAL A N 1
ATOM 727 C CA . VAL A 1 88 ? -2.468 -3.865 -8.682 1.00 97.31 88 VAL A CA 1
ATOM 728 C C . VAL A 1 88 ? -3.976 -3.897 -8.944 1.00 97.31 88 VAL A C 1
ATOM 730 O O . VAL A 1 88 ? -4.749 -3.530 -8.064 1.00 97.31 88 VAL A O 1
ATOM 733 N N . GLU A 1 89 ? -4.410 -4.424 -10.089 1.00 96.75 89 GLU A N 1
ATOM 734 C CA . GLU A 1 89 ? -5.836 -4.622 -10.391 1.00 96.75 89 GLU A CA 1
ATOM 735 C C . GLU A 1 89 ? -6.505 -5.577 -9.391 1.00 96.75 89 GLU A C 1
ATOM 737 O O . GLU A 1 89 ? -7.574 -5.273 -8.860 1.00 96.75 89 GLU A O 1
ATOM 742 N N . GLU A 1 90 ? -5.843 -6.690 -9.051 1.00 94.94 90 GLU A N 1
ATOM 743 C CA . GLU A 1 90 ? -6.317 -7.615 -8.017 1.00 94.94 90 GLU A CA 1
ATOM 744 C C . GLU A 1 90 ? -6.507 -6.925 -6.653 1.00 94.94 90 GLU A C 1
ATOM 746 O O . GLU A 1 90 ? -7.493 -7.209 -5.972 1.00 94.94 90 GLU A O 1
ATOM 751 N N . LEU A 1 91 ? -5.605 -6.020 -6.242 1.00 94.38 91 LEU A N 1
ATOM 752 C CA . LEU A 1 91 ? -5.759 -5.263 -4.990 1.00 94.38 91 LEU A CA 1
ATOM 753 C C . LEU A 1 91 ? -7.001 -4.374 -5.020 1.00 94.38 91 LEU A C 1
ATOM 755 O O . LEU A 1 91 ? -7.785 -4.393 -4.066 1.00 94.38 91 LEU A O 1
ATOM 759 N N . ARG A 1 92 ? -7.209 -3.654 -6.124 1.00 93.44 92 ARG A N 1
ATOM 760 C CA . ARG A 1 92 ? -8.367 -2.777 -6.300 1.00 93.44 92 ARG A CA 1
ATOM 761 C C . ARG A 1 92 ? -9.675 -3.562 -6.246 1.00 93.44 92 ARG A C 1
ATOM 763 O O . ARG A 1 92 ? -10.569 -3.223 -5.484 1.00 93.44 92 ARG A O 1
ATOM 770 N N . GLU A 1 93 ? -9.775 -4.656 -6.995 1.00 93.38 93 GLU A N 1
ATOM 771 C CA . GLU A 1 93 ? -11.020 -5.427 -7.111 1.00 93.38 93 GLU A CA 1
ATOM 772 C C . GLU A 1 93 ? -11.338 -6.287 -5.881 1.00 93.38 93 GLU A C 1
ATOM 774 O O . GLU A 1 93 ? -12.505 -6.532 -5.574 1.00 93.38 93 GLU A O 1
ATOM 779 N N . ARG A 1 94 ? -10.317 -6.813 -5.191 1.00 89.31 94 ARG A N 1
ATOM 780 C CA . ARG A 1 94 ? -10.501 -7.834 -4.138 1.00 89.31 94 ARG A CA 1
ATOM 781 C C . ARG A 1 94 ? -10.353 -7.303 -2.719 1.00 89.31 94 ARG A C 1
ATOM 783 O O . ARG A 1 94 ? -10.786 -8.003 -1.791 1.00 89.31 94 ARG A O 1
ATOM 790 N N . ILE A 1 95 ? -9.694 -6.155 -2.561 1.00 86.75 95 ILE A N 1
ATOM 791 C CA . ILE A 1 95 ? -9.396 -5.518 -1.270 1.00 86.75 95 ILE A CA 1
ATOM 792 C C . ILE A 1 95 ? -9.854 -4.052 -1.244 1.00 86.75 95 ILE A C 1
ATOM 794 O O . ILE A 1 95 ? -10.173 -3.550 -0.171 1.00 86.75 95 ILE A O 1
ATOM 798 N N . GLY A 1 96 ? -9.962 -3.384 -2.398 1.00 88.25 96 GLY A N 1
ATOM 799 C CA . GLY A 1 96 ? -10.372 -1.979 -2.473 1.00 88.25 96 GLY A CA 1
ATOM 800 C C . GLY A 1 96 ? -9.233 -0.988 -2.229 1.00 88.25 96 GLY A C 1
ATOM 801 O O . GLY A 1 96 ? -9.503 0.158 -1.887 1.00 88.25 96 GLY A O 1
ATOM 802 N N . VAL A 1 97 ? -7.973 -1.417 -2.382 1.00 91.62 97 VAL A N 1
ATOM 803 C CA . VAL A 1 97 ? -6.794 -0.544 -2.248 1.00 91.62 97 VAL A CA 1
ATOM 804 C C . VAL A 1 97 ? -6.340 -0.064 -3.620 1.00 91.62 97 VAL A C 1
ATOM 806 O O . VAL A 1 97 ? -6.074 -0.875 -4.510 1.00 91.62 97 VAL A O 1
ATOM 809 N N . GLU A 1 98 ? -6.204 1.252 -3.765 1.00 92.50 98 GLU A N 1
ATOM 810 C CA . GLU A 1 98 ? -5.742 1.900 -4.992 1.00 92.50 98 GLU A CA 1
ATOM 811 C C . GLU A 1 98 ? -4.211 1.994 -5.027 1.00 92.50 98 GLU A C 1
ATOM 813 O O . GLU A 1 98 ? -3.574 2.540 -4.127 1.00 92.50 98 GLU A O 1
ATOM 818 N N . ALA A 1 99 ? -3.600 1.486 -6.099 1.00 95.00 99 ALA A N 1
ATOM 819 C CA . ALA A 1 99 ? -2.143 1.461 -6.261 1.00 95.00 99 ALA A CA 1
ATOM 820 C C . ALA A 1 99 ? -1.669 1.977 -7.633 1.00 95.00 99 ALA A C 1
ATOM 822 O O . ALA A 1 99 ? -0.539 1.710 -8.045 1.00 95.00 99 ALA A O 1
ATOM 823 N N . ASP A 1 100 ? -2.485 2.777 -8.326 1.00 95.69 100 ASP A N 1
ATOM 824 C CA . ASP A 1 100 ? -2.170 3.335 -9.653 1.00 95.69 100 ASP A CA 1
ATOM 825 C C . ASP A 1 100 ? -0.863 4.135 -9.690 1.00 95.69 100 ASP A C 1
ATOM 827 O O . ASP A 1 100 ? -0.141 4.132 -10.690 1.00 95.69 100 ASP A O 1
ATOM 831 N N . LEU A 1 101 ? -0.527 4.819 -8.591 1.00 96.88 101 LEU A N 1
ATOM 832 C CA . LEU A 1 101 ? 0.722 5.573 -8.491 1.00 96.88 101 LEU A CA 1
ATOM 833 C C . LEU A 1 101 ? 1.946 4.661 -8.657 1.00 96.88 101 LEU A C 1
ATOM 835 O O . LEU A 1 101 ? 2.919 5.064 -9.294 1.00 96.88 101 LEU A O 1
ATOM 839 N N . LEU A 1 102 ? 1.889 3.426 -8.143 1.00 97.75 102 LEU A N 1
ATOM 840 C CA . LEU A 1 102 ? 2.967 2.454 -8.317 1.00 97.75 102 LEU A CA 1
ATOM 841 C C . LEU A 1 102 ? 3.167 2.121 -9.796 1.00 97.75 102 LEU A C 1
ATOM 843 O O . LEU A 1 102 ? 4.307 2.086 -10.249 1.00 97.75 102 LEU A O 1
ATOM 847 N N . LEU A 1 103 ? 2.078 1.932 -10.549 1.00 97.69 103 LEU A N 1
ATOM 848 C CA . LEU A 1 103 ? 2.141 1.619 -11.978 1.00 97.69 103 LEU A CA 1
ATOM 849 C C . LEU A 1 103 ? 2.699 2.778 -12.796 1.00 97.69 103 LEU A C 1
ATOM 851 O O . LEU A 1 103 ? 3.538 2.555 -13.659 1.00 97.69 103 LEU A O 1
ATOM 855 N N . ARG A 1 104 ? 2.305 4.019 -12.492 1.00 97.25 104 ARG A N 1
ATOM 856 C CA . ARG A 1 104 ? 2.837 5.208 -13.183 1.00 97.25 104 ARG A CA 1
ATOM 857 C C . ARG A 1 104 ? 4.343 5.361 -12.984 1.00 97.25 104 ARG A C 1
ATOM 859 O O . ARG A 1 104 ? 5.066 5.645 -13.933 1.00 97.25 104 ARG A O 1
ATOM 866 N N . VAL A 1 105 ? 4.825 5.164 -11.756 1.00 97.25 105 VAL A N 1
ATOM 867 C CA . VAL A 1 105 ? 6.263 5.262 -11.460 1.00 97.25 105 VAL A CA 1
ATOM 868 C C . VAL A 1 105 ? 7.024 4.066 -12.032 1.00 97.25 105 VAL A C 1
ATOM 870 O O . VAL A 1 105 ? 8.127 4.247 -12.536 1.00 97.25 105 VAL A O 1
ATOM 873 N N . ALA A 1 106 ? 6.441 2.866 -12.011 1.00 97.25 106 ALA A N 1
ATOM 874 C CA . ALA A 1 106 ? 7.016 1.678 -12.638 1.00 97.25 106 ALA A CA 1
ATOM 875 C C . ALA A 1 106 ? 7.145 1.835 -14.165 1.00 97.25 106 ALA A C 1
ATOM 877 O O . ALA A 1 106 ? 8.199 1.545 -14.725 1.00 97.25 106 ALA A O 1
ATOM 878 N N . GLU A 1 107 ? 6.118 2.372 -14.822 1.00 96.81 107 GLU A N 1
ATOM 879 C CA . GLU A 1 107 ? 6.129 2.690 -16.252 1.00 96.81 107 GLU A CA 1
ATOM 880 C C . GLU A 1 107 ? 7.269 3.660 -16.587 1.00 96.81 107 GLU A C 1
ATOM 882 O O . GLU A 1 107 ? 8.076 3.426 -17.486 1.00 96.81 107 GLU A O 1
ATOM 887 N N . TYR A 1 108 ? 7.402 4.719 -15.790 1.00 96.31 108 TYR A N 1
ATOM 888 C CA . TYR A 1 108 ? 8.479 5.679 -15.983 1.00 96.31 108 TYR A CA 1
ATOM 889 C C . TYR A 1 108 ? 9.860 5.079 -15.680 1.00 96.31 108 TYR A C 1
ATOM 891 O O . TYR A 1 108 ? 10.838 5.367 -16.370 1.00 96.31 108 TYR A O 1
ATOM 899 N N . TYR A 1 109 ? 9.952 4.194 -14.684 1.00 96.12 109 TYR A N 1
ATOM 900 C CA . TYR A 1 109 ? 11.179 3.476 -14.345 1.00 96.12 109 TYR A CA 1
ATOM 901 C C . TYR A 1 109 ? 11.673 2.590 -15.492 1.00 96.12 109 TYR A C 1
ATOM 903 O O . TYR A 1 109 ? 12.877 2.576 -15.751 1.00 96.12 109 TYR A O 1
ATOM 911 N N . ARG A 1 110 ? 10.774 1.882 -16.194 1.00 94.50 110 ARG A N 1
ATOM 912 C CA . ARG A 1 110 ? 11.163 1.027 -17.331 1.00 94.50 110 ARG A CA 1
ATOM 913 C C . ARG A 1 110 ? 11.568 1.826 -18.570 1.00 94.50 110 ARG A C 1
ATOM 915 O O . ARG A 1 110 ? 12.458 1.393 -19.292 1.00 94.50 110 ARG A O 1
ATOM 922 N N . SER A 1 111 ? 10.957 2.989 -18.807 1.00 93.81 111 SER A N 1
ATOM 923 C CA . SER A 1 111 ? 11.263 3.825 -19.978 1.00 93.81 111 SER A CA 1
ATOM 924 C C . SER A 1 111 ? 12.506 4.703 -19.795 1.00 93.81 111 SER A C 1
ATOM 926 O O . SER A 1 111 ? 13.008 5.275 -20.761 1.00 93.81 111 SER A O 1
ATOM 928 N N . THR A 1 112 ? 12.984 4.868 -18.560 1.00 94.00 112 THR A N 1
ATOM 929 C CA . THR A 1 112 ? 14.099 5.764 -18.239 1.00 94.00 112 THR A CA 1
ATOM 930 C C . THR A 1 112 ? 15.448 5.128 -18.573 1.00 94.00 112 THR A C 1
ATOM 932 O O . THR A 1 112 ? 15.809 4.081 -18.038 1.00 94.00 112 THR A O 1
ATOM 935 N N . THR A 1 113 ? 16.238 5.821 -19.395 1.00 91.75 113 THR A N 1
ATOM 936 C CA . THR A 1 113 ? 17.626 5.454 -19.724 1.00 91.75 113 THR A CA 1
ATOM 937 C C . THR A 1 113 ? 18.667 6.162 -18.849 1.00 91.75 113 THR A C 1
ATOM 939 O O . THR A 1 113 ? 19.794 5.684 -18.739 1.00 91.75 113 THR A O 1
ATOM 942 N N . ASP A 1 114 ? 18.301 7.275 -18.203 1.00 95.06 114 ASP A N 1
ATOM 943 C CA . ASP A 1 114 ? 19.165 8.005 -17.268 1.00 95.06 114 ASP A CA 1
ATOM 944 C C . ASP A 1 114 ? 19.346 7.213 -15.965 1.00 95.06 114 ASP A C 1
ATOM 946 O O . ASP A 1 114 ? 18.407 7.019 -15.192 1.00 95.06 114 ASP A O 1
ATOM 950 N N . GLU A 1 115 ? 20.579 6.787 -15.696 1.00 92.50 115 GLU A N 1
ATOM 951 C CA . GLU A 1 115 ? 20.922 5.954 -14.543 1.00 92.50 115 GLU A CA 1
ATOM 952 C C . GLU A 1 115 ? 20.736 6.666 -13.188 1.00 92.50 115 GLU A C 1
ATOM 954 O O . GLU A 1 115 ? 20.353 6.041 -12.195 1.00 92.50 115 GLU A O 1
ATOM 959 N N . SER A 1 116 ? 20.972 7.979 -13.120 1.00 93.81 116 SER A N 1
ATOM 960 C CA . SER A 1 116 ? 20.769 8.766 -11.897 1.00 93.81 116 SER A CA 1
ATOM 961 C C . SER A 1 116 ? 19.282 8.860 -11.563 1.00 93.81 116 SER A C 1
ATOM 963 O O . SER A 1 116 ? 18.854 8.576 -10.437 1.00 93.81 116 SER A O 1
ATOM 965 N N . LEU A 1 117 ? 18.471 9.175 -12.575 1.00 94.56 117 LEU A N 1
ATOM 966 C CA . LEU A 1 117 ? 17.022 9.223 -12.437 1.00 94.56 117 LEU A CA 1
ATOM 967 C C . LEU A 1 117 ? 16.448 7.838 -12.122 1.00 94.56 117 LEU A C 1
ATOM 969 O O . LEU A 1 117 ? 15.605 7.704 -11.235 1.00 94.56 117 LEU A O 1
ATOM 973 N N . ARG A 1 118 ? 16.954 6.789 -12.773 1.00 93.75 118 ARG A N 1
ATOM 974 C CA . ARG A 1 118 ? 16.544 5.399 -12.547 1.00 93.75 118 ARG A CA 1
ATOM 975 C C . ARG A 1 118 ? 16.775 4.952 -11.103 1.00 93.75 118 ARG A C 1
ATOM 977 O O . ARG A 1 118 ? 15.902 4.311 -10.513 1.00 93.75 118 ARG A O 1
ATOM 984 N N . LYS A 1 119 ? 17.899 5.338 -10.486 1.00 94.62 119 LYS A N 1
ATOM 985 C CA . LYS A 1 119 ? 18.158 5.098 -9.053 1.00 94.62 119 LYS A CA 1
ATOM 986 C C . LYS A 1 119 ? 17.135 5.791 -8.160 1.00 94.62 119 LYS A C 1
ATOM 988 O O . LYS A 1 119 ? 16.622 5.163 -7.233 1.00 94.62 119 LYS A O 1
ATOM 993 N N . LYS A 1 120 ? 16.806 7.053 -8.451 1.00 96.00 120 LYS A N 1
ATOM 994 C CA . LYS A 1 120 ? 15.782 7.803 -7.711 1.00 96.00 120 LYS A CA 1
ATOM 995 C C . LYS A 1 120 ? 14.412 7.128 -7.819 1.00 96.00 120 LYS A C 1
ATOM 997 O O . LYS A 1 120 ? 13.796 6.844 -6.797 1.00 96.00 120 LYS A O 1
ATOM 1002 N N . LEU A 1 121 ? 13.998 6.753 -9.028 1.00 96.38 121 LEU A N 1
ATOM 1003 C CA . LEU A 1 121 ? 12.733 6.054 -9.268 1.00 96.38 121 LEU A CA 1
ATOM 1004 C C . LEU A 1 121 ? 12.662 4.706 -8.539 1.00 96.38 121 LEU A C 1
ATOM 1006 O O . LEU A 1 121 ? 11.624 4.373 -7.974 1.00 96.38 121 LEU A O 1
ATOM 1010 N N . ARG A 1 122 ? 13.770 3.955 -8.454 1.00 95.00 122 ARG A N 1
ATOM 1011 C CA . ARG A 1 122 ? 13.838 2.710 -7.664 1.00 95.00 122 ARG A CA 1
ATOM 1012 C C . ARG A 1 122 ? 13.572 2.960 -6.171 1.00 95.00 122 ARG A C 1
ATOM 1014 O O . ARG A 1 122 ? 12.944 2.127 -5.515 1.00 95.00 122 ARG A O 1
ATOM 1021 N N . ILE A 1 123 ? 14.037 4.085 -5.623 1.00 96.56 123 ILE A N 1
ATOM 1022 C CA . ILE A 1 123 ? 13.781 4.493 -4.229 1.00 96.56 123 ILE A CA 1
ATOM 1023 C C . ILE A 1 123 ? 12.323 4.928 -4.047 1.00 96.56 123 ILE A C 1
ATOM 1025 O O . ILE A 1 123 ? 11.672 4.498 -3.089 1.00 96.56 123 ILE A O 1
ATOM 1029 N N . ASP A 1 124 ? 11.800 5.725 -4.977 1.00 96.81 124 ASP A N 1
ATOM 1030 C CA . ASP A 1 124 ? 10.412 6.195 -4.961 1.00 96.81 124 ASP A CA 1
ATOM 1031 C C . ASP A 1 124 ? 9.441 5.007 -5.028 1.00 96.81 124 ASP A C 1
ATOM 1033 O O . ASP A 1 124 ? 8.541 4.887 -4.195 1.00 96.81 124 ASP A O 1
ATOM 1037 N N . MET A 1 125 ? 9.699 4.047 -5.919 1.00 97.12 125 MET A N 1
ATOM 1038 C CA . MET A 1 125 ? 8.970 2.782 -6.011 1.00 97.12 125 MET A CA 1
ATOM 1039 C C . MET A 1 125 ? 8.963 1.999 -4.695 1.00 97.12 125 MET A C 1
ATOM 1041 O O . MET A 1 125 ? 7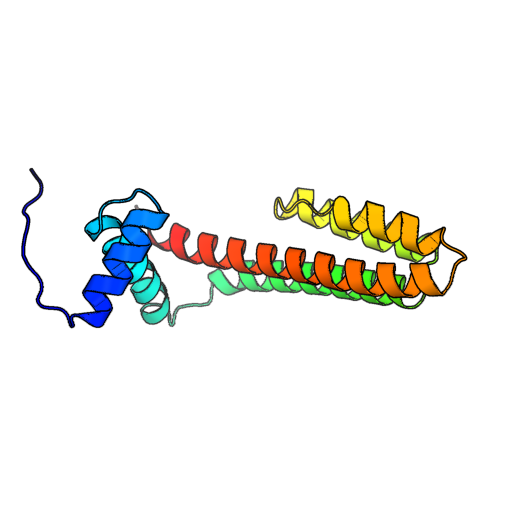.907 1.537 -4.271 1.00 97.12 125 MET A O 1
ATOM 1045 N N . ASN A 1 126 ? 10.111 1.853 -4.019 1.00 97.50 126 ASN A N 1
ATOM 1046 C CA . ASN A 1 126 ? 10.156 1.169 -2.719 1.00 97.50 126 ASN A CA 1
ATOM 1047 C C . ASN A 1 126 ? 9.313 1.910 -1.668 1.00 97.50 126 ASN A C 1
ATOM 1049 O O . ASN A 1 126 ? 8.684 1.281 -0.816 1.00 97.50 126 ASN A O 1
ATOM 1053 N N . SER A 1 127 ? 9.303 3.243 -1.717 1.00 97.94 127 SER A N 1
ATOM 1054 C CA . SER A 1 127 ? 8.533 4.070 -0.787 1.00 97.94 127 SER A CA 1
ATOM 1055 C C . SER A 1 127 ? 7.031 3.919 -1.020 1.00 97.94 127 SER A C 1
ATOM 1057 O O . SER A 1 127 ? 6.293 3.710 -0.057 1.00 97.94 127 SER A O 1
ATOM 1059 N N . ILE A 1 128 ? 6.598 3.935 -2.284 1.00 97.75 128 ILE A N 1
ATOM 1060 C CA . ILE A 1 128 ? 5.203 3.716 -2.690 1.00 97.75 128 ILE A CA 1
ATOM 1061 C C . ILE A 1 128 ? 4.759 2.295 -2.334 1.00 97.75 128 ILE A C 1
ATOM 1063 O O . ILE A 1 128 ? 3.732 2.119 -1.686 1.00 97.75 128 ILE A O 1
ATOM 1067 N N . PHE A 1 129 ? 5.559 1.280 -2.671 1.00 97.94 129 PHE A N 1
ATOM 1068 C CA . PHE A 1 129 ? 5.281 -0.112 -2.313 1.00 97.94 129 PHE A CA 1
ATOM 1069 C C . PHE A 1 129 ? 5.100 -0.282 -0.798 1.00 97.94 129 PHE A C 1
ATOM 1071 O O . PHE A 1 129 ? 4.115 -0.862 -0.343 1.00 97.94 129 PHE A O 1
ATOM 1078 N N . LYS A 1 130 ? 6.011 0.285 0.005 1.00 97.50 130 LYS A N 1
ATOM 1079 C CA . LYS A 1 130 ? 5.902 0.267 1.470 1.00 97.50 130 LYS A CA 1
ATOM 1080 C C . LYS A 1 130 ? 4.620 0.948 1.951 1.00 97.50 130 LYS A C 1
ATOM 1082 O O . LYS A 1 130 ? 4.029 0.487 2.923 1.00 97.50 130 LYS A O 1
ATOM 1087 N N . GLN A 1 131 ? 4.206 2.041 1.313 1.00 97.25 131 GLN A N 1
ATOM 1088 C CA . GLN A 1 131 ? 2.975 2.743 1.669 1.00 97.25 131 GLN A CA 1
ATOM 1089 C C . GLN A 1 131 ? 1.734 1.883 1.392 1.00 97.25 131 GLN A C 1
ATOM 1091 O O . GLN A 1 131 ? 0.891 1.769 2.276 1.00 97.25 131 GLN A O 1
ATOM 1096 N N . ILE A 1 132 ? 1.678 1.204 0.244 1.00 97.00 132 ILE A N 1
ATOM 1097 C CA . ILE A 1 132 ? 0.591 0.271 -0.100 1.00 97.00 132 ILE A CA 1
ATOM 1098 C C . ILE A 1 132 ? 0.513 -0.871 0.922 1.00 97.00 132 ILE A C 1
ATOM 1100 O O . ILE A 1 132 ? -0.559 -1.191 1.425 1.00 97.00 132 ILE A O 1
ATOM 1104 N N . VAL A 1 133 ? 1.654 -1.462 1.298 1.00 96.38 133 VAL A N 1
ATOM 1105 C CA . VAL A 1 133 ? 1.687 -2.525 2.319 1.00 96.38 133 VAL A CA 1
ATOM 1106 C C . VAL A 1 133 ? 1.188 -2.021 3.676 1.00 96.38 133 VAL A C 1
ATOM 1108 O O . VAL A 1 133 ? 0.457 -2.731 4.362 1.00 96.38 133 VAL A O 1
ATOM 1111 N N . LYS A 1 134 ? 1.545 -0.793 4.072 1.00 93.75 134 LYS A N 1
ATOM 1112 C CA . LYS A 1 134 ? 1.024 -0.189 5.307 1.00 93.75 134 LYS A CA 1
ATOM 1113 C C . LYS A 1 134 ? -0.488 -0.019 5.260 1.00 93.75 134 LYS A C 1
ATOM 1115 O O . LYS A 1 134 ? -1.147 -0.349 6.236 1.00 93.75 134 LYS A O 1
ATOM 1120 N N . GLU A 1 135 ? -1.019 0.485 4.154 1.00 92.44 135 GLU A N 1
ATOM 1121 C CA . GLU A 1 135 ? -2.457 0.680 3.966 1.00 92.44 135 GLU A CA 1
ATOM 1122 C C . GLU A 1 135 ? -3.222 -0.643 4.060 1.00 92.44 135 GLU A C 1
ATOM 1124 O O . GLU A 1 135 ? -4.172 -0.744 4.832 1.00 92.44 135 GLU A O 1
ATOM 1129 N N . LEU A 1 136 ? -2.720 -1.688 3.396 1.00 91.56 136 LEU A N 1
ATOM 1130 C CA . LEU A 1 136 ? -3.249 -3.051 3.478 1.00 91.56 136 LEU A CA 1
ATOM 1131 C C . LEU A 1 136 ? -3.309 -3.573 4.924 1.00 91.56 136 LEU A C 1
ATOM 1133 O O . LEU A 1 136 ? -4.319 -4.136 5.348 1.00 91.56 136 LEU A O 1
ATOM 1137 N N . ILE A 1 137 ? -2.241 -3.372 5.702 1.00 89.44 137 ILE A N 1
ATOM 1138 C CA . ILE A 1 137 ? -2.188 -3.786 7.112 1.00 89.44 137 ILE A CA 1
ATOM 1139 C C . ILE A 1 137 ? -3.168 -2.968 7.960 1.00 89.44 137 ILE A C 1
ATOM 1141 O O . ILE A 1 137 ? -3.900 -3.535 8.769 1.00 89.44 137 ILE A O 1
ATOM 1145 N N . VAL A 1 138 ? -3.208 -1.648 7.775 1.00 86.56 138 VAL A N 1
ATOM 1146 C CA . VAL A 1 138 ? -4.088 -0.750 8.535 1.00 86.56 138 VAL A CA 1
ATOM 1147 C C . VAL A 1 138 ? -5.559 -1.072 8.272 1.00 86.56 138 VAL A C 1
ATOM 1149 O O . VAL A 1 138 ? -6.328 -1.179 9.224 1.00 86.56 138 VAL A O 1
ATOM 1152 N N . GLN A 1 139 ? -5.947 -1.296 7.015 1.00 83.75 139 GLN A N 1
ATOM 1153 C CA . GLN A 1 139 ? -7.312 -1.689 6.660 1.00 83.75 139 GLN A CA 1
ATOM 1154 C C . GLN A 1 139 ? -7.725 -2.990 7.362 1.00 83.75 139 GLN A C 1
ATOM 1156 O O . GLN A 1 139 ? -8.818 -3.071 7.918 1.00 83.75 139 GLN A O 1
ATOM 1161 N N . MET A 1 140 ? -6.833 -3.983 7.416 1.00 82.75 140 MET A N 1
ATOM 1162 C CA . MET A 1 140 ? -7.085 -5.226 8.148 1.00 82.75 140 MET A CA 1
ATOM 1163 C C . MET A 1 140 ? -7.233 -5.004 9.651 1.00 82.75 140 MET A C 1
ATOM 1165 O O . MET A 1 140 ? -8.120 -5.583 10.272 1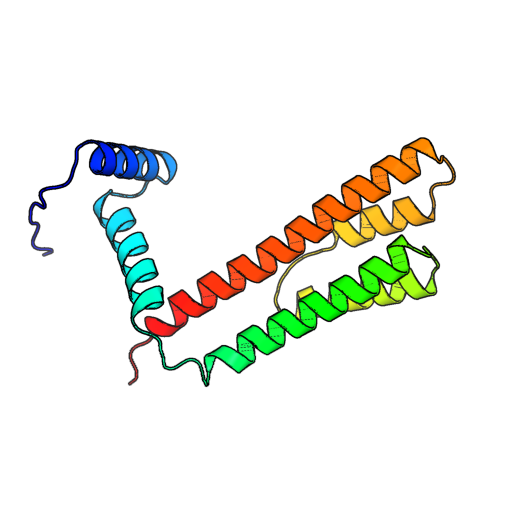.00 82.75 140 MET A O 1
ATOM 1169 N N . MET A 1 141 ? -6.385 -4.162 10.245 1.00 78.12 141 MET A N 1
ATOM 1170 C CA . MET A 1 141 ? -6.507 -3.819 11.663 1.00 78.12 141 MET A CA 1
ATOM 1171 C C . MET A 1 141 ? -7.867 -3.178 11.961 1.00 78.12 141 MET A C 1
ATOM 1173 O O . MET A 1 141 ? -8.501 -3.560 12.939 1.00 78.12 141 MET A O 1
ATOM 1177 N N . PHE A 1 142 ? -8.349 -2.271 11.105 1.00 73.94 142 PHE A N 1
ATOM 1178 C CA . PHE A 1 142 ? -9.688 -1.692 11.244 1.00 73.94 142 PHE A CA 1
ATOM 1179 C C . PHE A 1 142 ? -10.801 -2.733 11.077 1.00 73.94 142 PHE A C 1
ATOM 1181 O O . PHE A 1 142 ? -11.713 -2.771 11.898 1.00 73.94 142 PHE A O 1
ATOM 1188 N N . GLU A 1 143 ? -10.722 -3.619 10.078 1.00 70.88 143 GLU A N 1
ATOM 1189 C CA . GLU A 1 143 ? -11.719 -4.684 9.895 1.00 70.88 143 GLU A CA 1
ATOM 1190 C C . GLU A 1 143 ? -11.828 -5.624 11.101 1.00 70.88 143 GLU A C 1
ATOM 1192 O O . GLU A 1 143 ? -12.931 -6.054 11.448 1.00 70.88 143 GLU A O 1
ATOM 1197 N N . LEU A 1 144 ? -10.695 -5.969 11.718 1.00 66.56 144 LEU A N 1
ATOM 1198 C CA . LEU A 1 144 ? -10.664 -6.822 12.905 1.00 66.56 144 LEU A CA 1
ATOM 1199 C C . LEU A 1 144 ? -11.353 -6.148 14.095 1.00 66.56 144 LEU A C 1
ATOM 1201 O O . LEU A 1 144 ? -12.095 -6.815 14.807 1.00 66.56 144 LEU A O 1
ATOM 1205 N N . VAL A 1 145 ? -11.169 -4.836 14.259 1.00 63.09 145 VAL A N 1
ATOM 1206 C CA . VAL A 1 145 ? -11.801 -4.049 15.330 1.00 63.09 145 VAL A CA 1
ATOM 1207 C C . VAL A 1 145 ? -13.310 -3.898 15.092 1.00 63.09 145 VAL A C 1
ATOM 1209 O O . VAL A 1 145 ? -14.098 -4.089 16.010 1.00 63.09 145 VAL A O 1
ATOM 1212 N N . SER A 1 146 ? -13.748 -3.617 13.859 1.00 60.62 146 SER A N 1
ATOM 1213 C CA . SER A 1 146 ? -15.172 -3.376 13.561 1.00 60.62 146 SER A CA 1
ATOM 1214 C C . SER A 1 146 ? -16.053 -4.633 13.595 1.00 60.62 146 SER A C 1
ATOM 1216 O O . SER A 1 146 ? -17.244 -4.534 13.881 1.00 60.62 146 SER A O 1
ATOM 1218 N N . LYS A 1 147 ? -15.516 -5.827 13.302 1.00 56.81 147 LYS A N 1
ATOM 1219 C CA . LYS A 1 147 ? -16.301 -7.083 13.320 1.00 56.81 147 LYS A CA 1
ATOM 1220 C C . LYS A 1 147 ? -16.632 -7.577 14.735 1.00 56.81 147 LYS A C 1
ATOM 1222 O O . LYS A 1 147 ? -17.539 -8.393 14.874 1.00 56.81 147 LYS A O 1
ATOM 1227 N N . GLU A 1 148 ? -15.952 -7.085 15.769 1.00 50.38 148 GLU A N 1
ATOM 1228 C CA . GLU A 1 148 ? -16.266 -7.407 17.169 1.00 50.38 148 GLU A CA 1
ATOM 1229 C C . GLU A 1 148 ? -17.478 -6.621 17.713 1.00 50.38 148 GLU A C 1
ATOM 1231 O O . GLU A 1 148 ? -18.089 -7.049 18.691 1.00 50.38 148 GLU A O 1
ATOM 1236 N N . GLU A 1 149 ? -17.884 -5.521 17.063 1.00 44.88 149 GLU A N 1
ATOM 1237 C CA . GLU A 1 149 ? -19.007 -4.670 17.496 1.00 44.88 149 GLU A CA 1
ATOM 1238 C C . GLU A 1 149 ? -20.385 -5.126 16.981 1.00 44.88 149 GLU A C 1
ATOM 1240 O O . GLU A 1 149 ? -21.409 -4.619 17.441 1.00 44.88 149 GLU A O 1
ATOM 1245 N N . ALA A 1 150 ? -20.451 -6.079 16.042 1.00 41.44 150 ALA A N 1
ATOM 1246 C CA . ALA A 1 150 ? -21.723 -6.621 15.571 1.00 41.44 150 ALA A CA 1
ATOM 1247 C C . ALA A 1 150 ? -22.297 -7.579 16.634 1.00 41.44 150 ALA A C 1
ATOM 1249 O O . ALA A 1 150 ? -21.715 -8.647 16.857 1.00 41.44 150 ALA A O 1
ATOM 1250 N N . PRO A 1 151 ? -23.421 -7.246 17.303 1.00 40.03 151 PRO A N 1
ATOM 1251 C CA . PRO A 1 151 ? -24.032 -8.164 18.250 1.00 40.03 151 PRO A CA 1
ATOM 1252 C C . PRO A 1 151 ? -24.413 -9.441 17.502 1.00 40.03 151 PRO A C 1
ATOM 1254 O O . PRO A 1 151 ? -25.125 -9.398 16.496 1.00 40.03 151 PRO A O 1
ATOM 1257 N N . GLN A 1 152 ? -23.914 -10.576 17.994 1.00 43.19 152 GLN A N 1
ATOM 1258 C CA . GLN A 1 152 ? -24.423 -11.884 17.600 1.00 43.19 152 GLN A CA 1
ATOM 1259 C C . GLN A 1 152 ? -25.906 -11.899 17.979 1.00 43.19 152 GLN A C 1
ATOM 1261 O O . GLN A 1 152 ? -26.242 -11.875 19.164 1.00 43.19 152 GLN A O 1
ATOM 1266 N N . THR A 1 153 ? -26.760 -11.794 16.964 1.00 40.03 153 THR A N 1
ATOM 1267 C CA . THR A 1 153 ? -28.212 -11.949 17.080 1.00 40.03 153 THR A CA 1
ATOM 1268 C C . THR A 1 153 ? -28.559 -13.422 17.190 1.00 40.03 153 THR A C 1
ATOM 1270 O O . THR A 1 153 ? -27.835 -14.243 16.581 1.00 40.03 153 THR A O 1
#

Radius of gyration: 21.47 Å; chains: 1; bounding box: 50×38×58 Å

Sequence (153 aa):
MARWTTIKVPVELREMVKHLSEKMGKPQWQILTEAITFYEGFIRSPRVRTSTSNLDKLAWYITKLATSFGAFKENPSDENFEYLKKRVEELRERIGVEADLLLRVAEYYRSTTDESLRKKLRIDMNSIFKQIVKELIVQMMFELVSKEEAPQT